Protein AF-A0A6B3FN28-F1 (afdb_monomer)

Solvent-accessible surface area (backbone atoms only — not comparable to full-atom values): 5743 Å² total; per-residue (Å²): 80,78,44,78,76,55,96,90,42,69,45,82,50,84,48,57,89,70,31,86,77,50,81,84,86,87,79,63,62,68,40,70,52,75,50,71,51,71,32,86,46,98,51,64,45,50,53,21,52,52,89,65,81,63,61,62,75,61,43,31,42,64,85,78,39,36,74,62,37,43,53,77,33,66,48,78,43,70,43,59,36,73,68,79,81,91,72,53,72,45,96

Structure (mmCIF, N/CA/C/O backbone):
data_AF-A0A6B3FN28-F1
#
_entry.id   AF-A0A6B3FN28-F1
#
loop_
_atom_site.group_PDB
_atom_site.id
_atom_site.type_symbol
_atom_site.label_atom_id
_atom_site.label_alt_id
_atom_site.label_comp_id
_atom_site.label_asym_id
_atom_site.label_entity_id
_atom_site.label_seq_id
_atom_site.pdbx_PDB_ins_code
_atom_site.Cartn_x
_atom_site.Cartn_y
_atom_site.Cartn_z
_atom_site.occupancy
_atom_site.B_iso_or_equiv
_atom_site.auth_seq_id
_atom_site.auth_comp_id
_atom_site.auth_asym_id
_atom_site.auth_atom_id
_atom_site.pdbx_PDB_model_num
ATOM 1 N N . THR A 1 1 ? 6.851 -3.228 -15.063 1.00 91.69 1 THR A N 1
ATOM 2 C CA . THR A 1 1 ? 6.195 -2.539 -16.192 1.00 91.69 1 THR A CA 1
ATOM 3 C C . THR A 1 1 ? 7.110 -1.477 -16.794 1.00 91.69 1 THR A C 1
ATOM 5 O O . THR A 1 1 ? 8.105 -1.118 -16.168 1.00 91.69 1 THR A O 1
ATOM 8 N N . ARG A 1 2 ? 6.831 -1.001 -18.016 1.00 95.56 2 ARG A N 1
ATOM 9 C CA . ARG A 1 2 ? 7.482 0.193 -18.582 1.00 95.56 2 ARG A CA 1
ATOM 10 C C . ARG A 1 2 ? 6.615 1.409 -18.265 1.00 95.56 2 ARG A C 1
ATOM 12 O O . ARG A 1 2 ? 5.449 1.424 -18.637 1.00 95.56 2 ARG A O 1
ATOM 19 N N . LEU A 1 3 ? 7.184 2.403 -17.592 1.00 95.25 3 LEU A N 1
ATOM 20 C CA . LEU A 1 3 ? 6.493 3.620 -17.166 1.00 95.25 3 LEU A CA 1
ATOM 21 C C . LEU A 1 3 ? 7.055 4.824 -17.918 1.00 95.25 3 LEU A C 1
ATOM 23 O O . LEU A 1 3 ? 8.275 4.983 -17.989 1.00 95.25 3 LEU A O 1
ATOM 27 N N . ASP A 1 4 ? 6.173 5.663 -18.453 1.00 94.19 4 ASP A N 1
ATOM 28 C CA . ASP A 1 4 ? 6.531 6.967 -19.012 1.00 94.19 4 ASP A CA 1
ATOM 29 C C . ASP A 1 4 ? 6.616 8.001 -17.881 1.00 94.19 4 ASP A C 1
ATOM 31 O O . ASP A 1 4 ? 5.657 8.188 -17.131 1.00 94.19 4 ASP A O 1
ATOM 35 N N . LEU A 1 5 ? 7.779 8.636 -17.734 1.00 93.50 5 LEU A N 1
ATOM 36 C CA . LEU A 1 5 ? 8.032 9.685 -16.744 1.00 93.50 5 LEU A CA 1
ATOM 37 C C . LEU A 1 5 ? 7.888 11.096 -17.341 1.00 93.50 5 LEU A C 1
ATOM 39 O O . LEU A 1 5 ? 8.091 12.084 -16.637 1.00 93.50 5 LEU A O 1
ATOM 43 N N . GLY A 1 6 ? 7.549 11.200 -18.629 1.00 93.81 6 GLY A N 1
ATOM 44 C CA . GLY A 1 6 ? 7.500 12.444 -19.386 1.00 93.81 6 GLY A CA 1
ATOM 45 C C . GLY A 1 6 ? 8.829 12.793 -20.061 1.00 93.81 6 GLY A C 1
ATOM 46 O O . GLY A 1 6 ? 9.875 12.184 -19.827 1.00 93.81 6 GLY A O 1
ATOM 47 N N . GLY A 1 7 ? 8.788 13.780 -20.962 1.00 94.19 7 GLY A N 1
ATOM 48 C CA . GLY A 1 7 ? 9.985 14.290 -21.648 1.00 94.19 7 GLY A CA 1
ATOM 49 C C . GLY A 1 7 ? 10.715 13.254 -22.514 1.00 94.19 7 GLY A C 1
ATOM 50 O O . GLY A 1 7 ? 11.922 13.364 -22.700 1.00 94.19 7 GLY A O 1
ATOM 51 N N . GLY A 1 8 ? 10.013 12.222 -22.997 1.00 95.06 8 GLY A N 1
ATOM 52 C CA . GLY A 1 8 ? 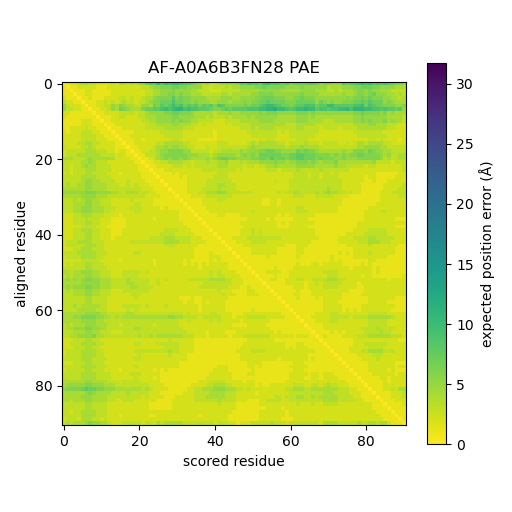10.607 11.112 -23.752 1.00 95.06 8 GLY A CA 1
ATOM 53 C C . GLY A 1 8 ? 11.338 10.076 -22.889 1.00 95.06 8 GLY A C 1
ATOM 54 O O . GLY A 1 8 ? 11.976 9.173 -23.429 1.00 95.06 8 GLY A O 1
ATOM 55 N N . THR A 1 9 ? 11.252 10.179 -21.558 1.00 96.50 9 THR A N 1
ATOM 56 C CA . THR A 1 9 ? 11.917 9.259 -20.631 1.00 96.50 9 THR A CA 1
ATOM 57 C C . THR A 1 9 ? 10.982 8.122 -20.243 1.00 96.50 9 THR A C 1
ATOM 59 O O . THR A 1 9 ? 9.983 8.320 -19.560 1.00 96.50 9 THR A O 1
ATOM 62 N N . THR A 1 10 ? 11.339 6.898 -20.626 1.00 96.75 10 THR A N 1
ATOM 63 C CA . THR A 1 10 ? 10.646 5.680 -20.190 1.00 96.75 10 THR A CA 1
ATOM 64 C C . THR A 1 10 ? 11.582 4.816 -19.361 1.00 96.75 10 THR A C 1
ATOM 66 O O . THR A 1 10 ? 12.711 4.556 -19.776 1.00 96.75 10 THR A O 1
ATOM 69 N N . VAL A 1 11 ? 11.096 4.307 -18.229 1.00 96.38 11 VAL A N 1
ATOM 70 C CA . VAL A 1 11 ? 11.869 3.440 -17.328 1.00 96.38 11 VAL A CA 1
ATOM 71 C C . VAL A 1 11 ? 11.199 2.084 -17.138 1.00 96.38 11 VAL A C 1
ATOM 73 O O . VAL A 1 11 ? 9.973 1.969 -17.154 1.00 96.38 11 VAL A O 1
ATOM 76 N N . ALA A 1 12 ? 12.003 1.041 -16.937 1.00 96.31 12 ALA A N 1
ATOM 77 C CA . ALA A 1 12 ? 11.517 -0.233 -16.423 1.00 96.31 12 ALA A CA 1
ATOM 78 C C . ALA A 1 12 ? 11.461 -0.142 -14.893 1.00 96.31 12 ALA A C 1
ATOM 80 O O . ALA A 1 12 ? 12.491 0.040 -14.251 1.00 96.31 12 ALA A O 1
ATOM 81 N N . SER A 1 13 ? 10.262 -0.228 -14.321 1.00 95.31 13 SER A N 1
ATOM 82 C CA . SER A 1 13 ? 10.059 -0.125 -12.874 1.00 95.31 13 SER A CA 1
ATOM 83 C C . SER A 1 13 ? 8.817 -0.903 -12.427 1.00 95.31 13 SER A C 1
ATOM 85 O O . SER A 1 13 ? 8.100 -1.505 -13.239 1.00 95.31 13 SER A O 1
ATOM 87 N N . TRP A 1 14 ? 8.570 -0.923 -11.124 1.00 95.25 14 TRP A N 1
ATOM 88 C CA . TRP A 1 14 ? 7.397 -1.530 -10.507 1.00 95.25 14 TRP A CA 1
ATOM 89 C C . TRP A 1 14 ? 6.401 -0.459 -10.086 1.00 95.25 14 TRP A C 1
ATOM 91 O O . TRP A 1 14 ? 6.779 0.630 -9.660 1.00 95.25 14 TRP A O 1
ATOM 101 N N . ALA A 1 15 ? 5.118 -0.773 -10.227 1.00 95.38 15 ALA A N 1
ATOM 102 C CA . ALA A 1 15 ? 4.038 0.121 -9.858 1.00 95.38 15 ALA A CA 1
ATOM 103 C C . ALA A 1 15 ? 2.795 -0.683 -9.480 1.00 95.38 15 ALA A C 1
ATOM 105 O O . ALA A 1 15 ? 2.554 -1.763 -10.022 1.00 95.38 15 ALA A O 1
ATOM 106 N N . TYR A 1 16 ? 1.979 -0.130 -8.587 1.00 95.75 16 TYR A N 1
ATOM 107 C CA . TYR A 1 16 ? 0.684 -0.709 -8.253 1.00 95.75 16 TYR A CA 1
ATOM 108 C C . TYR A 1 16 ? -0.253 -0.629 -9.463 1.00 95.75 16 TYR A C 1
ATOM 110 O O . TYR A 1 16 ? -0.595 0.462 -9.923 1.00 95.75 16 TYR A O 1
ATOM 118 N N . GLY A 1 17 ? -0.658 -1.789 -9.986 1.00 93.88 17 GLY A N 1
ATOM 119 C CA . GLY A 1 17 ? -1.523 -1.874 -11.166 1.00 93.88 17 GLY A CA 1
ATOM 120 C C . GLY A 1 17 ? -0.886 -1.299 -12.435 1.00 93.88 17 GLY A C 1
ATOM 121 O O . GLY A 1 17 ? -1.587 -0.685 -13.235 1.00 93.88 17 GLY A O 1
ATOM 122 N N . ASP A 1 18 ? 0.438 -1.436 -12.578 1.00 92.75 18 ASP A N 1
ATOM 123 C CA . ASP A 1 18 ? 1.220 -0.995 -13.741 1.00 92.75 18 ASP A CA 1
ATOM 124 C C . ASP A 1 18 ? 1.087 0.498 -14.101 1.00 92.75 18 ASP A C 1
ATOM 126 O O . ASP A 1 18 ? 1.372 0.900 -15.230 1.00 92.75 18 ASP A O 1
ATOM 130 N N . ARG A 1 19 ? 0.701 1.339 -13.133 1.00 91.69 19 ARG A N 1
ATOM 131 C CA . ARG A 1 19 ? 0.474 2.776 -13.321 1.00 91.69 19 ARG A CA 1
ATOM 132 C C . ARG A 1 19 ? 1.201 3.608 -12.269 1.00 91.69 19 ARG A C 1
ATOM 134 O O . ARG A 1 19 ? 1.166 3.290 -11.085 1.00 91.69 19 ARG A O 1
ATOM 141 N N . LEU A 1 20 ? 1.790 4.723 -12.703 1.00 90.38 20 LEU A N 1
ATOM 142 C CA . LEU A 1 20 ? 2.424 5.708 -11.830 1.00 90.38 20 LEU A CA 1
ATOM 143 C C . LEU A 1 20 ? 1.786 7.100 -12.023 1.00 90.38 20 LEU A C 1
ATOM 145 O O . LEU A 1 20 ? 1.743 7.576 -13.156 1.00 90.38 20 LEU A O 1
ATOM 149 N N . PRO A 1 21 ? 1.296 7.758 -10.953 1.00 89.12 21 PRO A N 1
ATOM 150 C CA . PRO A 1 21 ? 1.049 7.189 -9.625 1.00 89.12 21 PRO A CA 1
ATOM 151 C C . PRO A 1 21 ? -0.000 6.064 -9.670 1.00 89.12 21 PRO A C 1
ATOM 153 O O . PRO A 1 21 ? -0.833 6.013 -10.583 1.00 89.12 21 PRO A O 1
ATOM 156 N N . GLY A 1 22 ? 0.053 5.169 -8.677 1.00 91.19 22 GLY A N 1
ATOM 157 C CA . GLY A 1 22 ? -0.936 4.103 -8.508 1.00 91.19 22 GLY A CA 1
ATOM 158 C C . GLY A 1 22 ? -2.357 4.659 -8.364 1.00 91.19 22 GLY A C 1
ATOM 159 O O . GLY A 1 22 ? -2.554 5.839 -8.065 1.00 91.19 22 GLY A O 1
ATOM 160 N N . ARG A 1 23 ? -3.370 3.817 -8.599 1.00 93.94 23 ARG A N 1
ATOM 161 C CA . ARG A 1 23 ? -4.774 4.227 -8.441 1.00 93.94 23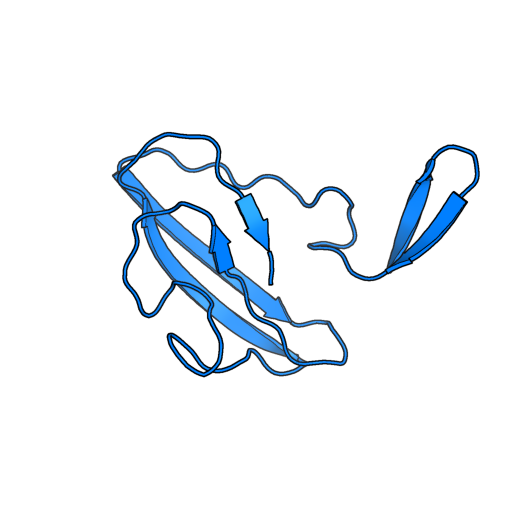 ARG A CA 1
ATOM 162 C C . ARG A 1 23 ? -5.044 4.621 -6.985 1.00 93.94 23 ARG A C 1
ATOM 164 O O . ARG A 1 23 ? -4.719 3.877 -6.066 1.00 93.94 23 ARG A O 1
ATOM 171 N N . GLU A 1 24 ? -5.694 5.764 -6.803 1.00 95.75 24 GLU A N 1
ATOM 172 C CA . GLU A 1 24 ? -6.159 6.220 -5.495 1.00 95.75 24 GLU A CA 1
ATOM 173 C C . GLU A 1 24 ? -7.158 5.240 -4.860 1.00 95.75 24 GLU A C 1
ATOM 175 O O . GLU A 1 24 ? -8.034 4.687 -5.532 1.00 95.75 24 GLU A O 1
ATOM 180 N N . VAL A 1 25 ? -7.042 5.066 -3.545 1.00 96.62 25 VAL A N 1
ATOM 181 C CA . VAL A 1 25 ? -8.004 4.332 -2.719 1.00 96.62 25 VAL A CA 1
ATOM 182 C C . VAL A 1 25 ? -8.851 5.365 -1.981 1.00 96.62 25 VAL A C 1
ATOM 184 O O . VAL A 1 25 ? -8.314 6.206 -1.264 1.00 96.62 25 VAL A O 1
ATOM 187 N N . ARG A 1 26 ? -10.174 5.324 -2.172 1.00 97.69 26 ARG A N 1
ATOM 188 C CA . ARG A 1 26 ? -11.130 6.214 -1.497 1.00 97.69 26 ARG A CA 1
ATOM 189 C C . ARG A 1 26 ? -12.006 5.405 -0.552 1.00 97.69 26 ARG A C 1
ATOM 191 O O . ARG A 1 26 ? -12.649 4.455 -0.989 1.00 97.69 26 ARG A O 1
ATOM 198 N N . VAL A 1 27 ? -12.035 5.802 0.716 1.00 97.50 27 VAL A N 1
ATOM 199 C CA . VAL A 1 27 ? -12.831 5.177 1.782 1.00 97.50 27 VAL A CA 1
ATOM 200 C C . VAL A 1 27 ? -13.429 6.285 2.651 1.00 97.50 27 VAL A C 1
ATOM 202 O O . VAL A 1 27 ? -12.805 7.335 2.815 1.00 97.50 27 VAL A O 1
ATOM 205 N N . THR A 1 28 ? -14.632 6.078 3.186 1.00 98.25 28 THR A N 1
ATOM 206 C CA . THR A 1 28 ? -15.270 7.022 4.115 1.00 98.25 28 THR A CA 1
ATOM 207 C C . THR A 1 28 ? -14.735 6.804 5.529 1.00 98.25 28 THR A C 1
ATOM 209 O O . THR A 1 28 ? -14.583 5.669 5.978 1.00 98.25 28 THR A O 1
ATOM 212 N N . ALA A 1 29 ? -14.442 7.885 6.256 1.00 97.88 29 ALA A N 1
ATOM 213 C CA . ALA A 1 29 ? -14.021 7.774 7.651 1.00 97.88 29 ALA A CA 1
ATOM 214 C C . ALA A 1 29 ? -15.116 7.096 8.497 1.00 97.88 29 ALA A C 1
ATOM 216 O O . ALA A 1 29 ? -16.288 7.453 8.402 1.00 97.88 29 ALA A O 1
ATOM 217 N N . GLY A 1 30 ? -14.719 6.128 9.322 1.00 97.19 30 GLY A N 1
ATOM 218 C CA . GLY A 1 30 ? -15.616 5.254 10.083 1.00 97.19 30 GLY A CA 1
ATOM 219 C C . GLY A 1 30 ? -15.863 3.888 9.433 1.00 97.19 30 GLY A C 1
ATOM 220 O O . GLY A 1 30 ? -16.279 2.964 10.132 1.00 97.19 30 GLY A O 1
ATOM 221 N N . ASP A 1 31 ? -15.546 3.721 8.146 1.00 98.25 31 ASP A N 1
ATOM 222 C CA . ASP A 1 31 ? -15.686 2.434 7.463 1.00 98.25 31 ASP A CA 1
ATOM 223 C C . ASP A 1 31 ? -14.536 1.466 7.793 1.00 98.25 31 ASP A C 1
ATOM 225 O O . ASP A 1 31 ? -13.556 1.780 8.476 1.00 98.25 31 ASP A O 1
ATOM 229 N N . THR A 1 32 ? -14.658 0.244 7.275 1.00 98.31 32 THR A N 1
ATOM 230 C CA . THR A 1 32 ? -13.569 -0.734 7.221 1.00 98.31 32 THR A CA 1
ATOM 231 C C . THR A 1 32 ? -12.975 -0.758 5.821 1.00 98.31 32 THR A C 1
ATOM 233 O O . THR A 1 32 ? -13.668 -1.082 4.857 1.00 98.31 32 THR A O 1
ATOM 236 N N . LEU A 1 33 ? -11.675 -0.491 5.715 1.00 98.12 33 LEU A N 1
ATOM 237 C CA . LEU A 1 33 ? -10.914 -0.790 4.511 1.00 98.12 33 LEU A CA 1
ATOM 238 C C . LEU A 1 33 ? -10.747 -2.309 4.405 1.00 98.12 33 LEU A C 1
ATOM 240 O O . LEU A 1 33 ? -10.370 -2.963 5.377 1.00 98.12 33 LEU A O 1
ATOM 244 N N . ALA A 1 34 ? -11.022 -2.861 3.224 1.00 98.00 34 ALA A N 1
ATOM 245 C CA . ALA A 1 34 ? -10.733 -4.244 2.864 1.00 98.00 34 ALA A CA 1
ATOM 246 C C . ALA A 1 34 ? -10.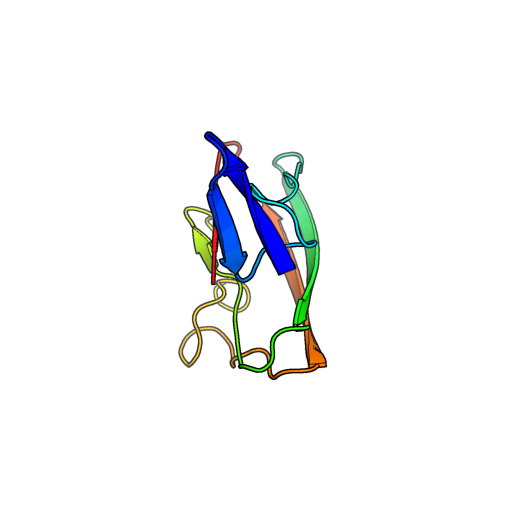070 -4.259 1.480 1.00 98.00 34 ALA A C 1
ATOM 248 O O . ALA A 1 34 ? -10.716 -3.952 0.479 1.00 98.00 34 ALA A O 1
ATOM 249 N N . LEU A 1 35 ? -8.774 -4.568 1.430 1.00 97.06 35 LEU A N 1
ATOM 250 C CA . LEU A 1 35 ? -7.961 -4.523 0.215 1.00 97.06 35 LEU A CA 1
ATOM 251 C C . LEU A 1 35 ? -6.988 -5.698 0.205 1.00 97.06 35 LEU A C 1
ATOM 25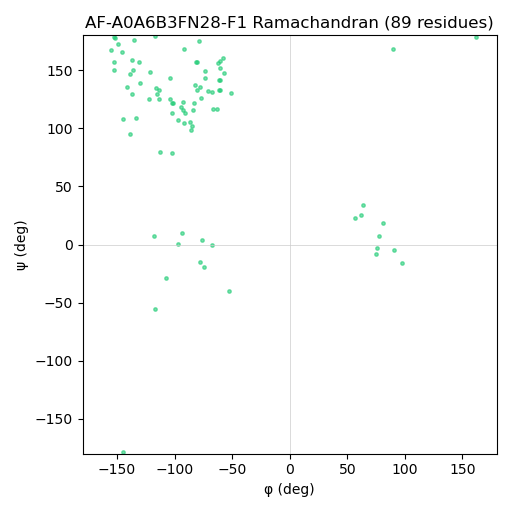3 O O . LEU A 1 35 ? -6.336 -5.970 1.206 1.00 97.06 35 LEU A O 1
ATOM 257 N N . THR A 1 36 ? -6.861 -6.377 -0.933 1.00 98.31 36 THR A N 1
ATOM 258 C CA . THR A 1 36 ? -5.877 -7.454 -1.098 1.00 98.31 36 THR A CA 1
ATOM 259 C C . THR A 1 36 ? -4.712 -6.957 -1.936 1.00 98.31 36 THR A C 1
ATOM 261 O O . THR A 1 36 ? -4.919 -6.464 -3.046 1.00 98.31 36 THR A O 1
ATOM 264 N N . LEU A 1 37 ? -3.493 -7.086 -1.410 1.00 98.12 37 LEU A N 1
ATOM 265 C CA . LEU A 1 37 ? -2.277 -6.915 -2.195 1.00 98.12 37 LEU A CA 1
ATOM 266 C C . LEU A 1 37 ? -1.871 -8.276 -2.762 1.00 98.12 37 LEU A C 1
ATOM 268 O O . LEU A 1 37 ? -1.485 -9.162 -2.004 1.00 98.12 37 LEU A O 1
ATOM 272 N N . ALA A 1 38 ? -1.937 -8.421 -4.084 1.00 98.38 38 ALA A N 1
ATOM 273 C CA . ALA A 1 38 ? -1.383 -9.560 -4.811 1.00 98.38 38 ALA A CA 1
ATOM 274 C C . ALA A 1 38 ? 0.032 -9.216 -5.304 1.00 98.38 38 ALA A C 1
ATOM 276 O O . ALA A 1 38 ? 0.216 -8.268 -6.075 1.00 98.38 38 ALA A O 1
ATOM 277 N N . ASN A 1 39 ? 1.043 -9.959 -4.847 1.00 98.44 39 ASN A N 1
ATOM 278 C CA . ASN A 1 39 ? 2.434 -9.700 -5.198 1.00 98.44 39 ASN A CA 1
ATOM 279 C C . ASN A 1 39 ? 2.808 -10.380 -6.524 1.00 98.44 39 ASN A C 1
ATOM 281 O O . ASN A 1 39 ? 3.154 -11.559 -6.564 1.00 98.44 39 ASN A O 1
ATOM 285 N N . HIS A 1 40 ? 2.792 -9.616 -7.615 1.00 97.69 40 HIS A N 1
ATOM 286 C CA . HIS A 1 40 ? 3.270 -10.065 -8.930 1.00 97.69 40 HIS A CA 1
ATOM 287 C C . HIS A 1 40 ? 4.744 -9.703 -9.202 1.00 97.69 40 HIS A C 1
ATOM 289 O O . HIS A 1 40 ? 5.214 -9.814 -10.336 1.00 97.69 40 HIS A O 1
ATOM 295 N N . LEU A 1 41 ? 5.481 -9.231 -8.193 1.00 97.69 41 LEU A N 1
ATOM 296 C CA . LEU A 1 41 ? 6.904 -8.915 -8.304 1.00 97.69 41 LEU A CA 1
ATOM 297 C C . LEU A 1 41 ? 7.752 -10.192 -8.184 1.00 97.69 41 LEU A C 1
ATOM 299 O O . LEU A 1 41 ? 7.328 -11.163 -7.557 1.00 97.69 41 LEU A O 1
ATOM 303 N N . PRO A 1 42 ? 8.991 -10.195 -8.711 1.00 97.62 42 PRO A N 1
ATOM 304 C CA . PRO A 1 42 ? 9.915 -11.316 -8.534 1.00 97.62 42 PRO A CA 1
ATOM 305 C C . PRO A 1 42 ? 10.554 -11.369 -7.133 1.00 97.62 42 PRO A C 1
ATOM 307 O O . PRO A 1 42 ? 11.419 -12.207 -6.896 1.00 97.62 42 PRO A O 1
ATOM 310 N N . GLN A 1 43 ? 10.172 -10.476 -6.212 1.00 98.12 43 GLN A N 1
ATOM 311 C CA . GLN A 1 43 ? 10.738 -10.383 -4.865 1.00 98.12 43 GLN A CA 1
ATOM 312 C C . GLN A 1 43 ? 9.656 -10.161 -3.793 1.00 98.12 43 GLN A C 1
ATOM 314 O O . GLN A 1 43 ? 8.559 -9.705 -4.132 1.00 98.12 43 GLN A O 1
ATOM 319 N N . PRO A 1 44 ? 9.939 -10.477 -2.512 1.00 98.31 44 PRO A N 1
ATOM 320 C CA . PRO A 1 44 ? 9.017 -10.198 -1.418 1.00 98.31 44 PRO A CA 1
ATOM 321 C C . PRO A 1 44 ? 8.716 -8.701 -1.280 1.00 98.31 44 PRO A C 1
ATOM 323 O O . PRO A 1 44 ? 9.534 -7.853 -1.645 1.00 98.31 44 PRO A O 1
ATOM 326 N N . THR A 1 45 ? 7.533 -8.378 -0.766 1.00 98.25 45 THR A N 1
ATOM 327 C CA . THR A 1 45 ? 7.105 -6.995 -0.533 1.00 98.25 45 THR A CA 1
ATOM 328 C C . THR A 1 45 ? 6.094 -6.907 0.614 1.00 98.25 45 THR A C 1
ATOM 330 O O . THR A 1 45 ? 5.693 -7.921 1.187 1.00 98.25 45 THR A O 1
ATOM 333 N N . SER A 1 46 ? 5.668 -5.694 0.931 1.00 98.19 46 SER A N 1
ATOM 334 C CA . SER A 1 46 ? 4.671 -5.354 1.945 1.00 98.19 46 SER A CA 1
ATOM 335 C C . SER A 1 46 ? 3.842 -4.158 1.473 1.00 98.19 46 SER A C 1
ATOM 337 O O . SER A 1 46 ? 4.002 -3.685 0.347 1.00 98.19 46 SER A O 1
ATOM 339 N N . LEU A 1 47 ? 2.909 -3.706 2.310 1.00 97.81 47 LEU A N 1
ATOM 340 C CA . LEU A 1 47 ? 2.160 -2.473 2.109 1.00 97.81 47 LEU A CA 1
ATOM 341 C C . LEU A 1 47 ? 2.019 -1.749 3.446 1.00 97.81 47 LEU A C 1
ATOM 343 O O . LEU A 1 47 ? 1.113 -2.052 4.222 1.00 97.81 47 L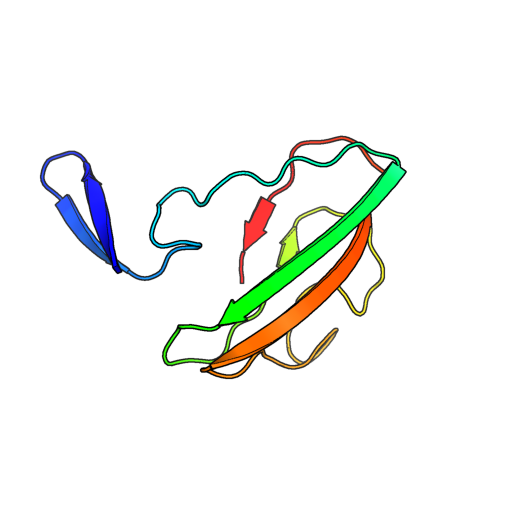EU A O 1
ATOM 347 N N . HIS A 1 48 ? 2.916 -0.807 3.708 1.00 98.56 48 HIS A N 1
ATOM 348 C CA . HIS A 1 48 ? 2.819 0.101 4.834 1.00 98.56 48 HIS A CA 1
ATOM 349 C C . HIS A 1 48 ? 1.813 1.227 4.581 1.00 98.56 48 HIS A C 1
ATOM 351 O O . HIS A 1 48 ? 1.790 1.856 3.519 1.00 98.56 48 HIS A O 1
ATOM 357 N N . TRP A 1 49 ? 0.995 1.504 5.594 1.00 98.19 49 TRP A N 1
ATOM 358 C CA . TRP A 1 49 ? -0.091 2.482 5.570 1.00 98.19 49 TRP A CA 1
ATOM 359 C C . TRP A 1 49 ? 0.315 3.764 6.297 1.00 98.19 49 TRP A C 1
ATOM 361 O O . TRP A 1 49 ? -0.062 4.019 7.442 1.00 98.19 49 TRP A O 1
ATOM 371 N N . HIS A 1 50 ? 1.094 4.596 5.616 1.00 98.38 50 HIS A N 1
ATOM 372 C CA . HIS A 1 50 ? 1.747 5.737 6.234 1.00 98.38 50 HIS A CA 1
ATOM 373 C C . HIS A 1 50 ? 0.754 6.773 6.783 1.00 98.38 50 HIS A C 1
ATOM 375 O O . HIS A 1 50 ? 0.032 7.453 6.045 1.00 98.38 50 HIS A O 1
ATOM 381 N N . GLY A 1 51 ? 0.803 6.954 8.104 1.00 97.81 51 GLY A N 1
ATOM 382 C CA . GLY A 1 51 ? 0.049 7.964 8.848 1.00 97.81 51 GLY A CA 1
ATOM 383 C C . GLY A 1 51 ? -1.322 7.504 9.349 1.00 97.81 51 GLY A C 1
ATOM 384 O O . GLY A 1 51 ? -1.968 8.255 10.080 1.00 97.81 51 GLY A O 1
ATOM 385 N N . LEU A 1 52 ? -1.768 6.293 9.003 1.00 97.38 52 LEU A N 1
ATOM 386 C CA . LEU A 1 52 ? -3.029 5.753 9.507 1.00 97.38 52 LEU A CA 1
ATOM 387 C C . LEU A 1 52 ? -2.862 5.174 10.919 1.00 97.38 52 LEU A C 1
ATOM 389 O O . LEU A 1 52 ? -1.964 4.384 11.184 1.00 97.38 52 LEU A O 1
ATOM 393 N N . ALA A 1 53 ? -3.776 5.530 11.824 1.00 95.69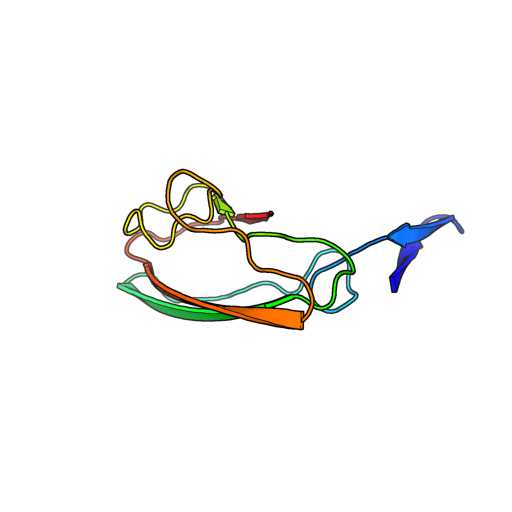 53 ALA A N 1
ATOM 394 C CA . ALA A 1 53 ? -3.893 4.879 13.125 1.00 95.69 53 ALA A CA 1
ATOM 395 C C . ALA A 1 53 ? -4.755 3.617 12.978 1.00 95.69 53 ALA A C 1
ATOM 397 O O . ALA A 1 53 ? -5.981 3.699 12.874 1.00 95.69 53 ALA A O 1
ATOM 398 N N . LEU A 1 54 ? -4.109 2.453 12.930 1.00 97.06 54 LEU A N 1
ATOM 399 C CA . LEU A 1 54 ? -4.747 1.164 12.668 1.00 97.06 54 LEU A CA 1
ATOM 400 C C . LEU A 1 54 ? -4.246 0.070 13.620 1.00 97.06 54 LEU A C 1
ATOM 402 O O . LEU A 1 54 ? -3.372 0.280 14.460 1.00 97.06 54 LEU A O 1
ATOM 406 N N . ARG A 1 55 ? -4.838 -1.119 13.507 1.00 97.50 55 ARG A N 1
ATOM 407 C C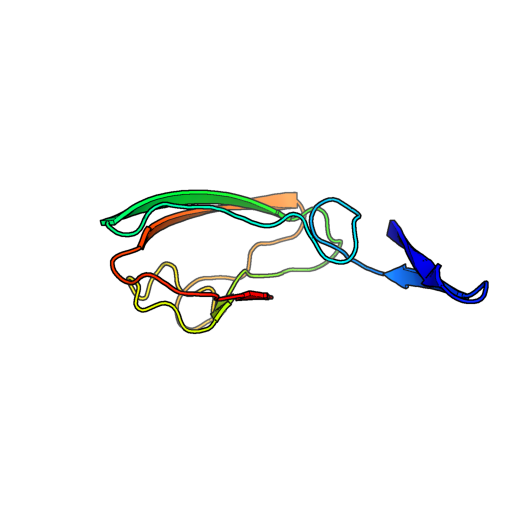A . ARG A 1 55 ? -4.420 -2.307 14.260 1.00 97.50 55 ARG A CA 1
ATOM 408 C C . ARG A 1 55 ? -3.035 -2.786 13.812 1.00 97.50 55 ARG A C 1
ATOM 410 O O . ARG A 1 55 ? -2.805 -2.966 12.623 1.00 97.50 55 ARG A O 1
ATOM 417 N N . ASN A 1 56 ? -2.142 -3.035 14.768 1.00 98.12 56 ASN A N 1
ATOM 418 C CA . ASN A 1 56 ? -0.721 -3.283 14.504 1.00 98.12 56 ASN A CA 1
ATOM 419 C C . ASN A 1 56 ? -0.459 -4.391 13.468 1.00 98.12 56 ASN A C 1
ATOM 421 O O . ASN A 1 56 ? 0.389 -4.220 12.613 1.00 98.12 56 ASN A O 1
ATOM 425 N N . ASP A 1 57 ? -1.213 -5.491 13.484 1.00 97.94 57 ASP A N 1
ATOM 426 C CA . ASP A 1 57 ? -1.084 -6.629 12.553 1.00 97.94 57 ASP A CA 1
ATOM 427 C C . ASP A 1 57 ? -1.468 -6.326 11.088 1.00 97.94 57 ASP A C 1
ATOM 429 O O . ASP A 1 57 ? -1.394 -7.218 10.244 1.00 97.94 57 ASP A O 1
ATOM 433 N N . MET A 1 58 ? -1.880 -5.093 10.777 1.00 98.44 58 MET A N 1
ATOM 434 C CA . MET A 1 58 ? -2.201 -4.624 9.422 1.00 98.44 58 MET A CA 1
ATOM 435 C C . MET A 1 58 ? -1.285 -3.484 8.952 1.00 98.44 58 MET A C 1
ATOM 437 O O . MET A 1 58 ? -1.540 -2.909 7.898 1.00 98.44 58 MET A O 1
ATOM 441 N N . ASP A 1 59 ? -0.241 -3.146 9.714 1.00 9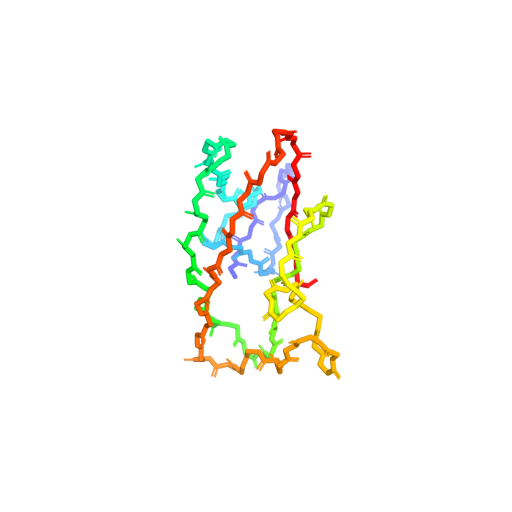8.38 59 ASP A N 1
ATOM 442 C CA . ASP A 1 59 ? 0.602 -1.971 9.460 1.00 98.38 59 ASP A CA 1
ATOM 443 C C . ASP A 1 59 ? 1.618 -2.149 8.329 1.00 98.38 59 ASP A C 1
ATOM 445 O O . ASP A 1 59 ? 2.146 -1.163 7.828 1.00 98.38 59 ASP A O 1
ATOM 449 N N . GLY A 1 60 ? 1.889 -3.378 7.883 1.00 98.31 60 GLY A N 1
ATOM 450 C CA . GLY A 1 60 ? 2.739 -3.570 6.708 1.00 98.31 60 GLY A CA 1
ATOM 451 C C . GLY A 1 60 ? 4.238 -3.489 6.952 1.00 98.31 60 GLY A C 1
ATOM 452 O O . GLY A 1 60 ? 4.965 -3.320 5.988 1.00 98.31 60 GLY A O 1
ATOM 453 N N . VAL A 1 61 ? 4.716 -3.625 8.191 1.00 98.25 61 VAL A N 1
ATOM 454 C CA . VAL A 1 61 ? 6.154 -3.628 8.523 1.00 98.25 61 VAL A CA 1
ATOM 455 C C . VAL A 1 61 ? 6.671 -5.069 8.644 1.00 98.25 61 VAL A C 1
ATOM 457 O O . VAL A 1 61 ? 6.353 -5.736 9.643 1.00 98.25 61 VAL A O 1
ATOM 460 N N . PRO A 1 62 ? 7.465 -5.573 7.678 1.00 97.00 62 PRO A N 1
ATOM 461 C CA . PRO A 1 62 ? 7.964 -6.941 7.709 1.00 97.00 62 PRO A CA 1
ATOM 462 C C . PRO A 1 62 ? 8.853 -7.250 8.908 1.00 97.00 62 PRO A C 1
ATOM 464 O O . PRO A 1 62 ? 9.654 -6.427 9.345 1.00 97.00 62 PRO A O 1
ATOM 467 N N . GLY A 1 63 ? 8.706 -8.455 9.457 1.00 96.12 63 GLY A N 1
ATOM 468 C CA . GLY A 1 63 ? 9.487 -8.925 10.604 1.00 96.12 63 GLY A CA 1
ATOM 469 C C . GLY A 1 63 ? 9.076 -8.313 11.948 1.00 96.12 63 GLY A C 1
ATOM 470 O O . GLY A 1 63 ? 9.536 -8.790 12.983 1.00 96.12 63 GLY A O 1
ATOM 471 N N . LEU A 1 64 ? 8.186 -7.315 11.946 1.00 97.94 64 LEU A N 1
ATOM 472 C CA . LEU A 1 64 ? 7.665 -6.673 13.153 1.00 97.94 64 LEU A CA 1
ATOM 473 C C . LEU A 1 64 ? 6.155 -6.867 13.299 1.00 97.94 64 LEU A C 1
ATOM 475 O O . LEU A 1 64 ? 5.684 -7.367 14.317 1.00 97.94 64 LEU A O 1
ATOM 479 N N . THR A 1 65 ? 5.395 -6.470 12.281 1.00 98.25 65 THR A N 1
ATOM 480 C CA . THR A 1 65 ? 3.925 -6.444 12.334 1.00 98.25 65 THR A CA 1
ATOM 481 C C . THR A 1 65 ? 3.286 -7.539 11.489 1.00 98.25 65 THR A C 1
ATOM 483 O O . THR A 1 65 ? 2.225 -8.052 11.837 1.00 98.25 65 THR A O 1
ATOM 486 N N . GLN A 1 66 ? 3.970 -7.955 10.421 1.00 97.56 66 GLN A N 1
ATOM 487 C CA . GLN A 1 66 ? 3.599 -9.080 9.571 1.00 97.56 66 GLN A CA 1
ATOM 488 C C . GLN A 1 66 ? 4.845 -9.753 8.977 1.00 97.56 66 GLN A C 1
ATOM 490 O O . GLN A 1 66 ? 5.964 -9.257 9.102 1.00 97.56 66 GLN A O 1
ATOM 495 N N . ARG A 1 67 ? 4.658 -10.894 8.307 1.00 97.81 67 ARG A N 1
ATOM 496 C CA . ARG A 1 67 ? 5.687 -11.456 7.416 1.00 97.81 67 ARG A CA 1
ATOM 497 C C . ARG A 1 67 ? 5.631 -10.756 6.057 1.00 97.81 67 ARG A C 1
ATOM 499 O O . ARG A 1 67 ? 4.578 -10.237 5.679 1.00 97.81 67 ARG A O 1
ATOM 506 N N . ASP A 1 68 ? 6.738 -10.798 5.321 1.00 97.81 68 ASP A N 1
ATOM 507 C CA . ASP A 1 68 ? 6.758 -10.388 3.918 1.00 97.81 68 ASP A CA 1
ATOM 508 C C . ASP A 1 68 ? 5.751 -11.188 3.081 1.00 97.81 68 ASP A C 1
ATOM 510 O O . ASP A 1 68 ? 5.522 -12.382 3.306 1.00 97.81 68 ASP A O 1
ATOM 514 N N . ILE A 1 69 ? 5.196 -10.535 2.066 1.00 98.62 69 ILE A N 1
ATOM 515 C CA . ILE A 1 69 ? 4.341 -11.147 1.055 1.00 98.62 69 ILE A CA 1
ATOM 516 C C . ILE A 1 69 ? 5.259 -11.689 -0.038 1.00 98.62 69 ILE A C 1
ATOM 518 O O . ILE A 1 69 ? 5.833 -10.929 -0.819 1.00 98.62 69 ILE A O 1
ATOM 522 N N . ALA A 1 70 ? 5.434 -13.009 -0.075 1.00 98.62 70 ALA A N 1
ATOM 523 C CA . ALA A 1 70 ? 6.302 -13.680 -1.041 1.00 98.62 70 ALA A CA 1
ATOM 524 C C . ALA A 1 70 ? 5.860 -13.444 -2.506 1.00 98.62 70 ALA A C 1
ATOM 526 O O . ALA A 1 70 ? 4.687 -13.147 -2.749 1.00 98.62 70 ALA A O 1
ATOM 527 N N . PRO A 1 71 ? 6.762 -13.602 -3.495 1.00 98.69 71 PRO A N 1
ATOM 528 C CA . PRO A 1 71 ? 6.395 -13.600 -4.913 1.00 98.69 71 PRO A CA 1
ATOM 529 C C . PRO A 1 71 ? 5.244 -14.568 -5.212 1.00 98.69 71 PRO A C 1
ATOM 531 O O . PRO A 1 71 ? 5.287 -15.729 -4.805 1.00 98.69 71 PRO A O 1
ATOM 534 N N . GLY A 1 72 ? 4.220 -14.094 -5.921 1.00 98.62 72 GLY A N 1
ATOM 535 C CA . GLY A 1 72 ? 3.023 -14.866 -6.264 1.00 98.62 72 GLY A CA 1
ATOM 536 C C . GLY A 1 72 ? 2.028 -15.069 -5.115 1.00 98.62 72 GLY A C 1
ATOM 537 O O . GLY A 1 72 ? 0.977 -15.661 -5.340 1.00 98.62 72 GLY A O 1
ATOM 538 N N . ALA A 1 73 ? 2.334 -14.594 -3.904 1.00 98.62 73 ALA A N 1
ATOM 539 C CA . ALA A 1 73 ? 1.427 -14.653 -2.764 1.00 98.62 73 ALA A CA 1
ATOM 540 C C . ALA A 1 73 ? 0.568 -13.386 -2.654 1.00 98.62 73 ALA A C 1
ATOM 542 O O . ALA A 1 73 ? 0.830 -12.361 -3.289 1.00 98.62 73 ALA A O 1
ATOM 543 N N . GLU A 1 74 ? -0.444 -13.451 -1.795 1.00 98.69 74 GLU A N 1
ATOM 544 C CA . GLU A 1 74 ? -1.340 -12.339 -1.504 1.00 98.69 74 GLU A CA 1
ATOM 545 C C . GLU A 1 74 ? -1.512 -12.123 0.001 1.00 98.69 74 GLU A C 1
ATOM 547 O O . GLU A 1 74 ? -1.318 -13.036 0.808 1.00 98.69 74 GLU A O 1
ATOM 552 N N . PHE A 1 75 ? -1.888 -10.902 0.378 1.00 98.62 75 PHE A N 1
ATOM 553 C CA . PHE A 1 75 ? -2.267 -10.560 1.745 1.00 98.62 75 PHE A CA 1
ATOM 554 C C . PHE A 1 75 ? -3.504 -9.665 1.751 1.00 98.62 75 PHE A C 1
ATOM 556 O O . PHE A 1 75 ? -3.553 -8.643 1.062 1.00 98.62 75 PHE A O 1
ATOM 563 N N . ALA A 1 76 ? -4.498 -10.047 2.552 1.00 98.62 76 ALA A N 1
ATOM 564 C CA . ALA A 1 76 ? -5.735 -9.299 2.724 1.00 98.62 76 ALA A CA 1
ATOM 565 C C . ALA A 1 76 ? -5.617 -8.329 3.909 1.00 98.62 76 ALA A C 1
ATOM 567 O O . ALA A 1 76 ? -5.711 -8.728 5.070 1.00 98.62 76 ALA A O 1
ATOM 568 N N . TYR A 1 77 ? -5.460 -7.042 3.610 1.00 98.56 77 TYR A N 1
ATOM 569 C CA . TYR A 1 77 ? -5.537 -5.966 4.590 1.00 98.56 77 TYR A CA 1
ATOM 570 C C . TYR A 1 77 ? -6.993 -5.686 4.945 1.00 98.56 77 TYR A C 1
ATOM 572 O O . TYR A 1 77 ? -7.821 -5.428 4.066 1.00 98.56 77 TYR A O 1
ATOM 580 N N . ARG A 1 78 ? -7.309 -5.711 6.245 1.00 98.50 78 ARG A N 1
ATOM 581 C CA . ARG A 1 78 ? -8.649 -5.383 6.740 1.00 98.50 78 ARG A CA 1
ATOM 582 C C . ARG A 1 78 ? -8.609 -4.655 8.081 1.00 98.50 78 ARG A C 1
ATOM 584 O O . ARG A 1 78 ? -8.349 -5.269 9.115 1.00 98.50 78 ARG A O 1
ATOM 591 N N . PHE A 1 79 ? -8.922 -3.363 8.086 1.00 98.38 79 PHE A N 1
ATOM 592 C CA . PHE A 1 79 ? -8.896 -2.533 9.296 1.00 98.38 79 PHE A CA 1
ATOM 593 C C . PHE A 1 79 ? -9.871 -1.351 9.218 1.00 98.38 79 PHE A C 1
ATOM 595 O O . PHE A 1 79 ? -10.277 -0.929 8.138 1.00 98.38 79 PHE A O 1
ATOM 602 N N . ALA A 1 80 ? -10.269 -0.832 10.380 1.00 98.25 80 ALA A N 1
ATOM 603 C CA . ALA A 1 80 ? -11.114 0.356 10.473 1.00 98.25 80 ALA A CA 1
ATOM 604 C C . ALA A 1 80 ? -10.315 1.624 10.139 1.00 98.25 80 ALA A C 1
ATOM 606 O O . ALA A 1 80 ? -9.158 1.736 10.539 1.00 98.25 80 ALA A O 1
ATOM 607 N N . VAL A 1 81 ? -10.942 2.588 9.462 1.00 97.62 81 VAL A N 1
ATOM 608 C CA . VAL A 1 81 ? -10.346 3.891 9.118 1.00 97.62 81 VAL A CA 1
ATOM 609 C C . VAL A 1 81 ? -11.054 5.027 9.869 1.00 97.62 81 VAL A C 1
ATOM 611 O O . VAL A 1 81 ? -11.920 5.699 9.314 1.00 97.62 81 VAL A O 1
ATOM 614 N N . PRO A 1 82 ? -10.743 5.255 11.158 1.00 96.69 82 PRO A N 1
ATOM 615 C CA . PRO A 1 82 ? -11.528 6.161 12.002 1.00 96.69 82 PRO A CA 1
ATOM 616 C C . PRO A 1 82 ? -11.307 7.653 11.710 1.00 96.69 82 PRO A C 1
ATOM 618 O O . PRO A 1 82 ? -12.131 8.476 12.106 1.00 96.69 82 PRO A O 1
ATOM 621 N N . HIS A 1 83 ? -10.207 8.023 11.048 1.00 98.00 83 HIS A N 1
ATOM 622 C CA . HIS A 1 83 ? -9.802 9.419 10.882 1.00 98.00 83 HIS A CA 1
ATOM 623 C C . HIS A 1 83 ? -9.837 9.847 9.407 1.00 98.00 83 HIS A C 1
ATOM 625 O O . HIS A 1 83 ? -9.271 9.148 8.564 1.00 98.00 83 HIS A O 1
ATOM 631 N N . PRO A 1 84 ? -10.483 10.982 9.071 1.00 98.00 84 PRO A N 1
ATOM 632 C CA . PRO A 1 84 ? -10.437 11.533 7.723 1.00 98.00 84 PRO A CA 1
ATOM 633 C C . PRO A 1 84 ? -9.068 12.163 7.442 1.00 98.00 84 PRO A C 1
ATOM 635 O O . PRO A 1 84 ? -8.438 12.726 8.335 1.00 98.00 84 PRO A O 1
ATOM 638 N N . GLY A 1 85 ? -8.638 12.135 6.183 1.00 97.44 85 GLY A N 1
ATOM 639 C CA . GLY A 1 85 ? -7.399 12.783 5.767 1.00 97.44 85 GLY A CA 1
ATOM 640 C C . GLY A 1 85 ? -6.880 12.273 4.430 1.00 97.44 85 GLY A C 1
ATOM 641 O O . GLY A 1 85 ? -7.458 11.373 3.819 1.00 97.44 85 GLY A O 1
ATOM 642 N N . THR A 1 86 ? -5.767 12.859 3.998 1.00 98.12 86 THR A N 1
ATOM 643 C CA . THR A 1 86 ? -4.983 12.370 2.864 1.00 98.12 86 THR A CA 1
ATOM 644 C C . THR A 1 86 ? -3.774 11.630 3.411 1.00 98.12 86 THR A C 1
ATOM 646 O O . THR A 1 86 ? -2.890 12.235 4.012 1.00 98.12 86 THR A O 1
ATOM 649 N N . TYR A 1 87 ? -3.754 10.323 3.185 1.00 97.69 87 TYR A N 1
ATOM 650 C CA . TYR A 1 87 ? -2.668 9.425 3.561 1.00 97.69 87 TYR A CA 1
ATOM 651 C C . TYR A 1 87 ? -2.054 8.817 2.302 1.00 97.69 87 TYR A C 1
ATOM 653 O O . TYR A 1 87 ? -2.495 9.086 1.181 1.00 97.69 87 TYR A O 1
ATOM 661 N N . TRP A 1 88 ? -1.039 7.983 2.477 1.00 97.25 88 TRP A N 1
ATOM 662 C CA . TRP A 1 88 ? -0.389 7.282 1.381 1.00 97.25 88 TRP A CA 1
ATOM 663 C C . TRP A 1 88 ? 0.055 5.898 1.837 1.00 97.25 88 TRP A C 1
ATOM 665 O O . TRP A 1 88 ? 0.050 5.586 3.026 1.00 97.25 88 TRP A O 1
ATOM 675 N N . PHE A 1 89 ? 0.395 5.055 0.873 1.00 96.81 89 PHE A N 1
ATOM 676 C CA . PHE A 1 89 ? 0.923 3.728 1.128 1.00 96.81 89 PHE A CA 1
ATOM 677 C C . PHE A 1 89 ? 2.106 3.456 0.211 1.00 96.81 89 PHE A C 1
ATOM 679 O O . PHE A 1 89 ? 2.198 3.976 -0.906 1.00 96.81 89 PHE A O 1
ATOM 686 N N . HIS A 1 90 ? 3.015 2.633 0.700 1.00 96.62 90 HIS A N 1
ATOM 687 C CA . HIS A 1 90 ? 4.233 2.212 0.023 1.00 96.62 90 HIS A CA 1
ATOM 688 C C . HIS A 1 90 ? 4.655 0.856 0.600 1.00 96.62 90 HIS A C 1
ATOM 690 O O . HIS A 1 90 ? 4.070 0.449 1.599 1.00 96.62 90 HIS A O 1
ATOM 696 N N . PRO A 1 91 ? 5.601 0.128 -0.016 1.00 94.69 91 PRO A N 1
ATOM 697 C CA . PRO A 1 91 ? 6.166 -1.051 0.625 1.00 94.69 91 PRO A CA 1
ATOM 698 C C . PRO A 1 91 ? 6.652 -0.767 2.046 1.00 94.69 91 PRO A C 1
ATOM 700 O O . PRO A 1 91 ? 7.180 0.350 2.274 1.00 94.69 91 PRO A O 1
#

Radius of gyration: 14.52 Å; Cα contacts (8 Å, |Δi|>4): 160; chains: 1; bounding box: 28×29×38 Å

Sequence (91 aa):
TRLDLGGGTTVASWAYGDRLPGREVRVTAGDTLALTLANHLPQPTSLHWHGLALRNDMDGVPGLTQRDIAPGAEFAYRFAVPHPGTYWFHP

pLDDT: mean 96.87, std 2.04, range [89.12, 98.69]

Secondary structure (DSSP, 8-state):
-EEE-STT-EEE---GGG-SSPPPP---TTSEEEEEEE--SSS-B--EEET----GGGS--BTTTB--B-TT-EEEEEEE--S-S--EEE-

Nearest PDB structures (foldseek):
  4f7k-assembly1_A  TM=9.925E-01  e=2.947E-06  uncultured bacterium
  6vow-assembly1_A  TM=9.313E-01  e=1.263E-05  Zestomonas thermotolerans
  6vox-assembly1_A  TM=9.291E-01  e=9.133E-05  Pseudomonas parafulva
  3nsc-assembly1_A  TM=9.038E-01  e=7.868E-04  Escherichia coli
  2e6j-assembly1_A  TM=5.383E-01  e=3.638E+00 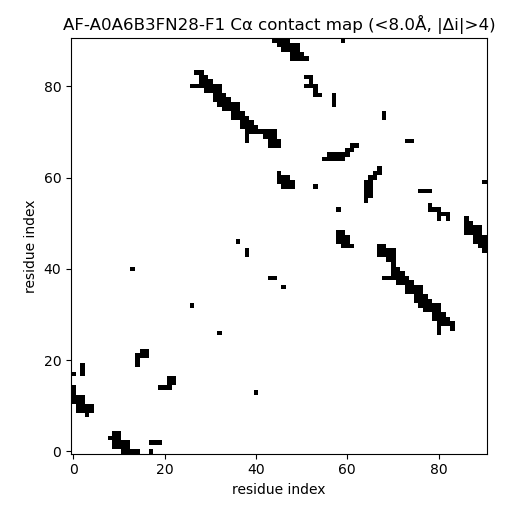 Homo sapiens

Mean predicted aligned error: 2.59 Å

Foldseek 3Di:
DWADPDPPDIDDDDAAVPDVPHDDDDDDAFDKDKDKDFAQDQAWAWKAWPPFDWDQLQRTDDPGNYHTQGHRGMDIRITHRNDDDDTDMDD